Protein AF-A0A0F8ZYA2-F1 (afdb_monomer)

Mean predicted aligned error: 10.27 Å

Radius of gyration: 16.37 Å; Cα contacts (8 Å, |Δi|>4): 139; chains: 1; bounding box: 49×33×38 Å

Organism: NCBI:txid412755

Nearest PDB structures (foldseek):
  1u3e-assembly1_M  TM=6.344E-01  e=1.091E-02  Okubovirus SPO1
  1evw-assembly2_D  TM=4.865E-01  e=2.719E-02  Physarum polycephalum
  2o6m-assembly1_B  TM=5.039E-01  e=4.582E-02  Physarum polycephalum
  6ejt-assembly1_A  TM=4.603E-01  e=4.122E+00  Bacillus licheniformis

Solvent-accessible surface area (backbone atoms only — not comparable to full-atom values): 7249 Å² total; per-residue (Å²): 134,84,83,76,75,88,83,72,80,73,52,73,66,56,46,56,58,70,40,38,45,80,53,89,95,38,32,33,50,70,63,56,54,51,100,81,45,37,26,39,44,78,54,98,89,41,81,41,50,43,45,52,50,34,37,34,75,74,76,40,81,78,58,90,80,52,42,77,42,59,79,74,74,49,55,32,45,38,37,51,91,43,47,45,82,36,42,70,65,52,56,48,51,50,32,48,76,70,68,62,73,73,89,61,77,83,74,86,76,70,92,75,90,88,134

InterPro domains:
  IPR003615 HNH nuclease [PF13392] (49-91)
  IPR044925 His-Me finger superfamily [SSF54060] (26-100)

Secondary structure (DSSP, 8-state):
-----SSPPPPHHHHHHHTEEEETTEEEE-S-B-TTS-BEEEETTEEEEHHHHHHHHHH-PPPTT-EEEETT--TTB--GGGEEEE-HHHHHHHHHHTT--SSPPPP--------

pLDDT: mean 81.6, std 21.17, range [31.97, 98.31]

Foldseek 3Di:
DPPDPPDDDDDPVRVLVVQWDDDPPFTFGNDDDDPLQADWDDDPNDIDTSLQVLLCVPPNDQDPQWDWDACPPRRRTNPNVRIDIDHPVVVQVVCVVVVNNPPDDDPPDDDDDDD

Structure (mmCIF, N/CA/C/O backbone):
data_AF-A0A0F8ZYA2-F1
#
_entry.id   AF-A0A0F8ZYA2-F1
#
loop_
_atom_site.group_PDB
_atom_site.id
_atom_site.type_symbol
_atom_site.label_atom_id
_atom_site.label_alt_id
_atom_site.label_comp_id
_atom_site.label_asym_id
_atom_site.label_entity_id
_atom_site.label_seq_id
_atom_site.pdbx_PDB_ins_code
_atom_site.Cartn_x
_atom_site.Cartn_y
_atom_site.Cartn_z
_atom_site.occupancy
_atom_site.B_iso_or_equiv
_atom_site.auth_seq_id
_atom_site.auth_comp_id
_atom_site.auth_asym_id
_atom_site.auth_atom_id
_atom_site.pdbx_PDB_model_num
ATOM 1 N N . MET A 1 1 ? -2.965 17.716 23.599 1.00 36.09 1 MET A N 1
ATOM 2 C CA . MET A 1 1 ? -3.946 16.827 24.260 1.00 36.09 1 MET A CA 1
ATOM 3 C C . MET A 1 1 ? -4.878 16.276 23.188 1.00 36.09 1 MET A C 1
ATOM 5 O O . MET A 1 1 ? -5.817 16.954 22.807 1.00 36.09 1 MET A O 1
ATOM 9 N N . VAL A 1 2 ? -4.574 15.109 22.612 1.00 36.00 2 VAL A N 1
ATOM 10 C CA . VAL A 1 2 ? -5.485 14.461 21.650 1.00 36.00 2 VAL A CA 1
ATOM 11 C C . VAL A 1 2 ? -6.537 13.689 22.438 1.00 36.00 2 VAL A C 1
ATOM 13 O O . VAL A 1 2 ? -6.242 12.667 23.058 1.00 36.00 2 VAL A O 1
ATOM 16 N N . ILE A 1 3 ? -7.753 14.231 22.478 1.00 45.75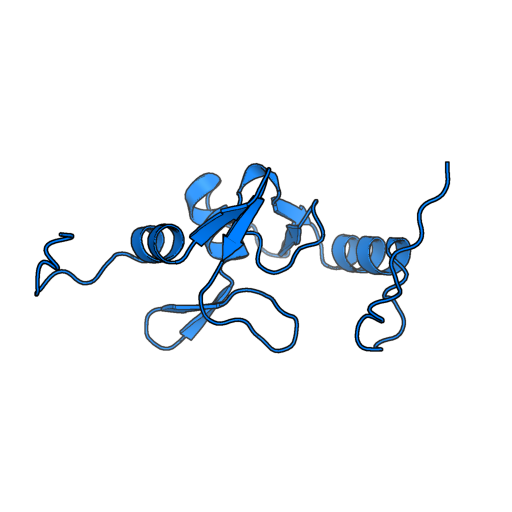 3 ILE A N 1
ATOM 17 C CA . ILE A 1 3 ? -8.912 13.592 23.099 1.00 45.75 3 ILE A CA 1
ATOM 18 C C . ILE A 1 3 ? -9.184 12.304 22.312 1.00 45.75 3 ILE A C 1
ATOM 20 O O . ILE A 1 3 ? -9.530 12.335 21.135 1.00 45.75 3 ILE A O 1
ATOM 24 N N . ARG A 1 4 ? -8.946 11.146 22.938 1.00 49.03 4 ARG A N 1
ATOM 25 C CA . ARG A 1 4 ? -9.293 9.840 22.367 1.00 49.03 4 ARG A CA 1
ATOM 26 C C . ARG A 1 4 ? -10.797 9.654 22.546 1.00 49.03 4 ARG A C 1
ATOM 28 O O . ARG A 1 4 ? -11.225 9.254 23.626 1.00 49.03 4 ARG A O 1
ATOM 35 N N . GLU A 1 5 ? -11.590 9.948 21.521 1.00 54.41 5 GLU A N 1
ATOM 36 C CA . GLU A 1 5 ? -13.012 9.587 21.503 1.00 54.41 5 GLU A CA 1
ATOM 37 C C . GLU A 1 5 ? -13.145 8.063 21.654 1.00 54.41 5 GLU A C 1
ATOM 39 O O . GLU A 1 5 ? -12.769 7.282 20.775 1.00 54.41 5 GLU A O 1
ATOM 44 N N . ARG A 1 6 ? -13.616 7.613 22.820 1.00 57.94 6 ARG A N 1
ATOM 45 C CA . ARG A 1 6 ? -13.914 6.201 23.072 1.00 57.94 6 ARG A CA 1
ATOM 46 C C . ARG A 1 6 ? -15.220 5.862 22.347 1.00 57.94 6 ARG A C 1
ATOM 48 O O . ARG A 1 6 ? -16.266 6.345 22.754 1.00 57.94 6 ARG A O 1
ATOM 55 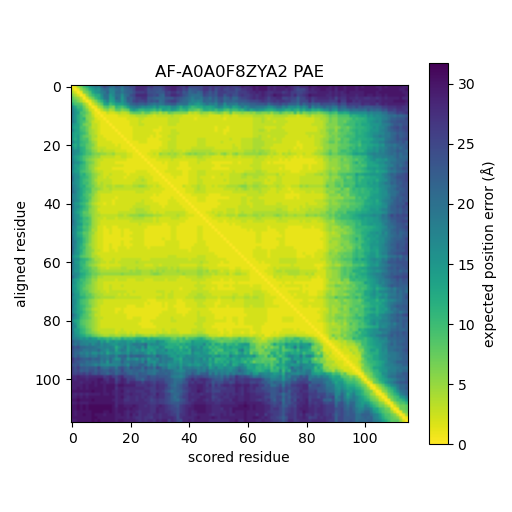N N . GLY A 1 7 ? -15.164 5.027 21.304 1.00 64.50 7 GLY A N 1
ATOM 56 C CA . GLY A 1 7 ? -16.366 4.406 20.722 1.00 64.50 7 GLY A CA 1
ATOM 57 C C . GLY A 1 7 ? -16.352 4.177 19.209 1.00 64.50 7 GLY A C 1
ATOM 58 O O . GLY A 1 7 ? -16.959 3.215 18.747 1.00 64.50 7 GLY A O 1
ATOM 59 N N . ARG A 1 8 ? -15.626 4.983 18.424 1.00 74.00 8 ARG A N 1
ATOM 60 C CA . ARG A 1 8 ? -15.555 4.801 16.963 1.00 74.00 8 ARG A CA 1
ATOM 61 C C . ARG A 1 8 ? -14.399 3.875 16.585 1.00 74.00 8 ARG A C 1
ATOM 63 O O . ARG A 1 8 ? -13.235 4.187 16.842 1.00 74.00 8 ARG A O 1
ATOM 70 N N . LYS A 1 9 ? -14.697 2.731 15.957 1.00 77.62 9 LYS A N 1
ATOM 71 C CA . LYS A 1 9 ? -13.663 1.935 15.277 1.00 77.62 9 LYS A CA 1
ATOM 72 C C . LYS A 1 9 ? -13.190 2.736 14.065 1.00 77.62 9 LYS A C 1
ATOM 74 O O . LYS A 1 9 ? -14.015 3.119 13.242 1.00 77.62 9 LYS A O 1
ATOM 79 N N . ARG A 1 10 ? -11.883 2.996 13.977 1.00 85.94 10 ARG A N 1
ATOM 80 C CA . ARG A 1 10 ? -11.292 3.637 12.795 1.00 85.94 10 ARG A CA 1
ATOM 81 C C . ARG A 1 10 ? -11.552 2.787 11.556 1.00 85.94 10 ARG A C 1
ATOM 83 O O . ARG A 1 10 ? -11.443 1.558 11.638 1.00 85.94 10 ARG A O 1
ATOM 90 N N . THR A 1 11 ? -11.834 3.433 10.430 1.00 93.94 11 THR A N 1
ATOM 91 C CA . THR A 1 11 ? -11.859 2.759 9.125 1.00 93.94 11 THR A CA 1
ATOM 92 C C . THR A 1 11 ? -10.466 2.218 8.783 1.00 93.94 11 THR A C 1
ATOM 94 O O . THR A 1 11 ? -9.471 2.533 9.441 1.00 93.94 11 THR A O 1
ATOM 97 N N . VAL A 1 12 ? -10.368 1.363 7.765 1.00 94.00 12 VAL A N 1
ATOM 98 C CA . VAL A 1 12 ? -9.067 0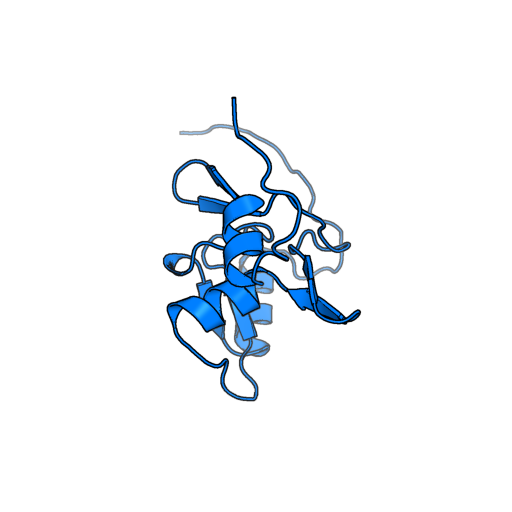.848 7.306 1.00 94.00 12 VAL A CA 1
ATOM 99 C C . VAL A 1 12 ? -8.174 1.987 6.810 1.00 94.00 12 VAL A C 1
ATOM 101 O O . VAL A 1 12 ? -7.015 2.060 7.210 1.00 94.00 12 VAL A O 1
ATOM 104 N N . GLU A 1 13 ? -8.726 2.901 6.018 1.00 94.81 13 GLU A N 1
ATOM 105 C CA . GLU A 1 13 ? -8.034 4.090 5.515 1.00 94.81 13 GLU A CA 1
ATOM 106 C C . GLU A 1 13 ? -7.537 4.988 6.658 1.00 94.81 13 GLU A C 1
ATOM 108 O O . GLU A 1 13 ? -6.358 5.331 6.729 1.00 94.81 13 GLU A O 1
ATOM 113 N N . GLU A 1 14 ? -8.385 5.271 7.650 1.00 94.50 14 GLU A N 1
ATOM 114 C CA . GLU A 1 14 ? -7.988 6.048 8.830 1.00 94.50 14 GLU A CA 1
ATOM 115 C C . GLU A 1 14 ? -6.856 5.377 9.611 1.00 94.50 14 GLU A C 1
ATOM 117 O O . GLU A 1 14 ? -6.004 6.056 10.183 1.00 94.50 14 GLU A O 1
ATOM 122 N N . ARG A 1 15 ? -6.830 4.041 9.656 1.00 94.94 15 ARG A N 1
ATOM 123 C CA . ARG A 1 15 ? -5.729 3.295 10.275 1.00 94.94 15 ARG A CA 1
ATOM 124 C C . ARG A 1 15 ? -4.451 3.400 9.447 1.00 94.94 15 ARG A C 1
ATOM 126 O O . ARG A 1 15 ? -3.395 3.543 10.057 1.00 94.94 15 ARG A O 1
ATOM 133 N N . LEU A 1 16 ? -4.532 3.349 8.114 1.00 95.06 16 LEU A N 1
ATOM 134 C CA . LEU A 1 16 ? -3.376 3.559 7.234 1.00 95.06 16 LEU A CA 1
ATOM 135 C C . LEU A 1 16 ? -2.728 4.914 7.505 1.00 95.06 16 LEU A C 1
ATOM 137 O O . LEU A 1 16 ? -1.536 4.966 7.785 1.00 95.06 16 LEU A O 1
ATOM 141 N N . HIS A 1 17 ? -3.520 5.985 7.533 1.00 93.56 17 HIS A N 1
ATOM 142 C CA . HIS A 1 17 ? -3.003 7.320 7.826 1.00 93.56 17 HIS A CA 1
ATOM 143 C C . HIS A 1 17 ? -2.494 7.458 9.263 1.00 93.56 17 HIS A C 1
ATOM 145 O O . HIS A 1 17 ? -1.439 8.040 9.490 1.00 93.56 17 HIS A O 1
ATOM 151 N N . TYR A 1 18 ? -3.213 6.905 10.244 1.00 95.06 18 TYR A N 1
ATOM 152 C CA . TYR A 1 18 ? -2.859 7.043 11.659 1.00 95.06 18 TYR A CA 1
ATOM 153 C C . TYR A 1 18 ? -1.511 6.404 12.020 1.00 95.06 18 TYR A C 1
ATOM 155 O O . TYR A 1 18 ? -0.806 6.912 12.889 1.00 95.06 18 TYR A O 1
ATOM 163 N N . TYR A 1 19 ? -1.162 5.283 11.386 1.00 95.81 19 TYR A N 1
ATOM 164 C CA . TYR A 1 19 ? 0.080 4.552 11.651 1.00 95.81 19 TYR A CA 1
ATOM 165 C C . TYR A 1 19 ? 1.197 4.875 10.659 1.00 95.81 19 TYR A C 1
ATOM 167 O O . TYR A 1 19 ? 2.189 4.146 10.616 1.00 95.81 19 TYR A O 1
ATOM 175 N N . SER A 1 20 ? 1.058 5.945 9.878 1.00 96.75 20 SER A N 1
ATOM 176 C CA . SER A 1 20 ? 2.070 6.344 8.914 1.00 96.75 20 SER A CA 1
ATOM 177 C C . SER A 1 20 ? 2.668 7.705 9.211 1.00 96.75 20 SER A C 1
ATOM 179 O O . SER A 1 20 ? 1.982 8.628 9.640 1.00 96.75 20 SER A O 1
ATOM 181 N N . LEU A 1 21 ? 3.971 7.818 8.966 1.00 96.44 21 LEU A N 1
ATOM 182 C CA . LEU A 1 21 ? 4.736 9.042 9.170 1.00 96.44 21 LEU A CA 1
ATOM 183 C C . LEU A 1 21 ? 5.381 9.481 7.850 1.00 96.44 21 LEU A C 1
ATOM 185 O O . LEU A 1 21 ? 5.941 8.636 7.141 1.00 96.44 21 LEU A O 1
ATOM 189 N N . PRO A 1 22 ? 5.321 10.778 7.497 1.00 97.25 22 PRO A N 1
ATOM 190 C CA . PRO A 1 22 ? 6.096 11.299 6.382 1.00 97.25 22 PRO A CA 1
ATOM 191 C C . PRO A 1 22 ? 7.591 11.241 6.726 1.00 97.25 22 PRO A C 1
ATOM 193 O O . PRO A 1 22 ? 8.006 11.660 7.807 1.00 97.25 22 PRO A O 1
ATOM 196 N N . MET A 1 23 ? 8.399 10.718 5.807 1.00 96.50 23 MET A N 1
ATOM 197 C CA . MET A 1 23 ? 9.854 10.640 5.933 1.00 96.50 23 MET A CA 1
ATOM 198 C C . MET A 1 23 ? 10.487 10.984 4.585 1.00 96.50 23 MET A C 1
ATOM 200 O O . MET A 1 23 ? 10.542 10.150 3.679 1.00 96.50 23 MET A O 1
ATOM 204 N N . GLY A 1 24 ? 10.927 12.236 4.442 1.00 95.88 24 GLY A N 1
ATOM 205 C CA . GLY A 1 24 ? 11.339 12.777 3.147 1.00 95.88 24 GLY A CA 1
ATOM 206 C C . GLY A 1 24 ? 10.187 12.709 2.143 1.00 95.88 24 GLY A C 1
ATOM 207 O O . GLY A 1 24 ? 9.069 13.120 2.449 1.00 95.88 24 GLY A O 1
ATOM 208 N N . GLU A 1 25 ? 10.444 12.138 0.967 1.00 96.31 25 GLU A N 1
ATOM 209 C CA . GLU A 1 25 ? 9.426 11.954 -0.072 1.00 96.31 25 GLU A CA 1
ATOM 210 C C . GLU A 1 25 ? 8.521 10.735 0.162 1.00 96.31 25 GLU A C 1
ATOM 212 O O . GLU A 1 25 ? 7.616 10.503 -0.633 1.00 96.31 25 GLU A O 1
ATOM 217 N N . HIS A 1 26 ? 8.732 9.949 1.225 1.00 97.56 26 HIS A N 1
ATOM 218 C CA . HIS A 1 26 ? 7.999 8.710 1.501 1.00 97.56 26 HIS A CA 1
ATOM 219 C C . HIS A 1 26 ? 6.918 8.893 2.567 1.00 97.56 26 HIS A C 1
ATOM 221 O O . HIS A 1 26 ? 7.057 9.679 3.502 1.00 97.56 26 HIS A O 1
ATOM 227 N N . LEU A 1 27 ? 5.872 8.070 2.482 1.00 98.12 27 LEU A N 1
ATOM 228 C CA . LEU A 1 27 ? 4.923 7.846 3.569 1.00 98.12 27 LEU A CA 1
ATOM 229 C C . LEU A 1 27 ? 5.192 6.461 4.159 1.00 98.12 27 LEU A C 1
ATOM 231 O O . LEU A 1 27 ? 4.902 5.454 3.515 1.00 98.12 27 LEU A O 1
ATOM 235 N N . MET A 1 28 ? 5.804 6.404 5.340 1.00 97.88 28 MET A N 1
ATOM 236 C CA . MET A 1 28 ? 6.293 5.161 5.937 1.00 97.88 28 MET A CA 1
ATOM 237 C C . MET A 1 28 ? 5.239 4.545 6.844 1.00 97.88 28 MET A C 1
ATOM 239 O O . MET A 1 28 ? 4.702 5.215 7.718 1.00 97.88 28 MET A O 1
ATOM 243 N N . TRP A 1 29 ? 4.944 3.264 6.656 1.00 97.69 29 TRP A N 1
ATOM 244 C CA . TRP A 1 29 ? 4.143 2.472 7.580 1.00 97.69 29 TRP A CA 1
ATOM 245 C C . TRP A 1 29 ? 4.949 2.135 8.837 1.00 97.69 29 TRP A C 1
ATOM 247 O O . TRP A 1 29 ? 5.998 1.498 8.758 1.00 97.69 29 TRP A O 1
ATOM 257 N N . CYS A 1 30 ? 4.429 2.528 9.998 1.00 96.88 30 CYS A N 1
ATOM 258 C CA . CYS A 1 30 ? 5.042 2.303 11.309 1.00 96.88 30 CYS A CA 1
ATOM 259 C C . CYS A 1 30 ? 4.291 1.254 12.150 1.00 96.88 30 CYS A C 1
ATOM 261 O O . CYS A 1 30 ? 4.548 1.116 13.346 1.00 96.88 30 CYS A O 1
ATOM 263 N N . GLY A 1 31 ? 3.333 0.537 11.554 1.00 95.06 31 GLY A N 1
ATOM 264 C CA . GLY A 1 31 ? 2.663 -0.597 12.189 1.00 95.06 31 GLY A CA 1
ATOM 265 C C . GLY A 1 31 ? 3.432 -1.913 12.016 1.00 95.06 31 GLY A C 1
ATOM 266 O O . GLY A 1 31 ? 4.632 -1.932 11.764 1.00 95.06 31 GLY A O 1
ATOM 267 N N . SER A 1 32 ? 2.727 -3.043 12.130 1.00 96.25 32 SER A N 1
ATOM 268 C CA . SER A 1 32 ? 3.327 -4.375 11.945 1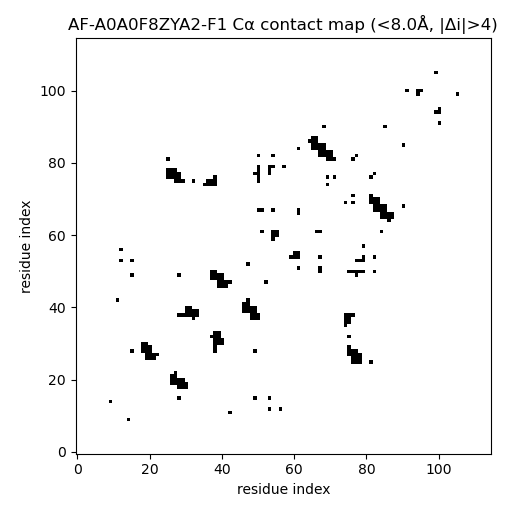.00 96.25 32 SER A CA 1
ATOM 269 C C . SER A 1 32 ? 3.808 -4.584 10.505 1.00 96.25 32 SER A C 1
ATOM 271 O O . SER A 1 32 ? 3.166 -4.126 9.561 1.00 96.25 32 SER A O 1
ATOM 273 N N . SER A 1 33 ? 4.904 -5.315 10.336 1.00 95.88 33 SER A N 1
ATOM 274 C CA . SER A 1 33 ? 5.424 -5.796 9.054 1.00 95.88 33 SER A CA 1
ATOM 275 C C . SER A 1 33 ? 5.579 -7.321 9.066 1.00 95.88 33 SER A C 1
ATOM 277 O O . SER A 1 33 ? 5.544 -7.950 10.127 1.00 95.88 33 SER A O 1
ATOM 279 N N . ASP A 1 34 ? 5.706 -7.925 7.884 1.00 93.19 34 ASP A N 1
ATOM 280 C CA . ASP A 1 34 ? 6.063 -9.339 7.740 1.00 93.19 34 ASP A CA 1
ATOM 281 C C . ASP A 1 34 ? 7.587 -9.570 7.786 1.00 93.19 34 ASP A C 1
ATOM 283 O O . ASP A 1 34 ? 8.377 -8.635 7.921 1.00 93.19 34 ASP A O 1
ATOM 287 N N . GLY A 1 35 ? 8.019 -10.828 7.630 1.00 91.69 35 GLY A 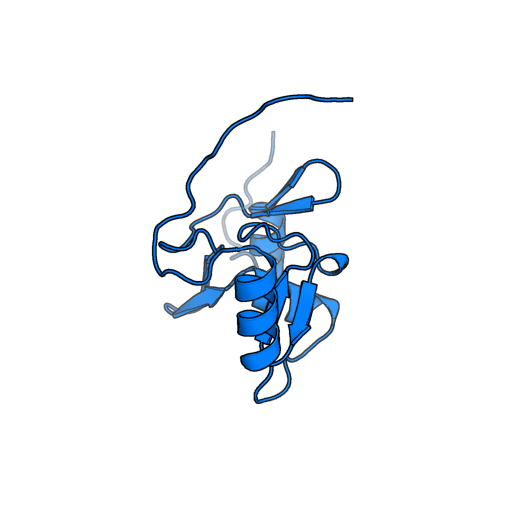N 1
ATOM 288 C CA . GLY A 1 35 ? 9.443 -11.191 7.596 1.00 91.69 35 GLY A CA 1
ATOM 289 C C . GLY A 1 35 ? 10.240 -10.605 6.419 1.00 91.69 35 GLY A C 1
ATOM 290 O O . GLY A 1 35 ? 11.466 -10.651 6.450 1.00 91.69 35 GLY A O 1
ATOM 291 N N . GLY A 1 36 ? 9.569 -10.051 5.403 1.00 89.06 36 GLY A N 1
ATOM 292 C CA . GLY A 1 36 ? 10.177 -9.329 4.282 1.00 89.06 36 GLY A CA 1
ATOM 293 C C . GLY A 1 36 ? 10.181 -7.807 4.463 1.00 89.06 36 GLY A C 1
ATOM 294 O O . GLY A 1 36 ? 10.600 -7.090 3.559 1.00 89.06 36 GLY A O 1
ATOM 295 N N . GLY A 1 37 ? 9.703 -7.299 5.604 1.00 94.00 37 GLY A N 1
ATOM 296 C CA . GLY A 1 37 ? 9.603 -5.867 5.887 1.00 94.00 37 GLY A CA 1
ATOM 297 C C . GLY A 1 37 ? 8.374 -5.185 5.278 1.00 94.00 37 GLY A C 1
ATOM 298 O O . GLY A 1 37 ? 8.195 -3.982 5.473 1.00 94.00 37 GLY A O 1
ATOM 299 N N . TYR A 1 38 ? 7.495 -5.915 4.585 1.00 95.69 38 TYR A N 1
ATOM 300 C CA . TYR A 1 38 ? 6.279 -5.341 4.014 1.00 95.69 38 TYR A CA 1
ATOM 301 C C . TYR A 1 38 ? 5.265 -5.061 5.112 1.00 95.69 38 TYR A C 1
ATOM 303 O O . TYR A 1 38 ? 4.875 -5.967 5.855 1.00 95.69 38 TYR A O 1
ATOM 311 N N . GLY A 1 39 ? 4.786 -3.818 5.164 1.00 97.19 39 GLY A N 1
ATOM 312 C CA . GLY A 1 39 ? 3.735 -3.420 6.092 1.00 97.19 39 GLY A CA 1
ATOM 313 C C . GLY A 1 39 ? 2.472 -4.274 5.946 1.00 97.19 39 GLY A C 1
ATOM 314 O O . GLY A 1 39 ? 2.058 -4.640 4.839 1.00 97.19 39 GLY A O 1
ATOM 315 N N . GLN A 1 40 ? 1.867 -4.602 7.082 1.00 97.69 40 GLN A N 1
ATOM 316 C CA . GLN A 1 40 ? 0.652 -5.398 7.168 1.00 97.69 40 GLN A CA 1
ATOM 317 C C . GLN A 1 40 ? -0.324 -4.829 8.196 1.00 97.69 40 GLN A C 1
ATOM 319 O O . GLN A 1 40 ? 0.059 -4.256 9.220 1.00 97.69 40 GLN A O 1
ATOM 324 N N . ILE A 1 41 ? -1.609 -5.004 7.914 1.00 95.94 41 ILE A N 1
ATOM 325 C CA . ILE A 1 41 ? -2.702 -4.544 8.755 1.00 95.94 41 ILE A CA 1
ATOM 326 C C . ILE A 1 41 ? -3.787 -5.615 8.821 1.00 95.94 41 ILE A C 1
ATOM 328 O O . ILE A 1 41 ? -4.192 -6.175 7.807 1.00 95.94 41 ILE A O 1
ATOM 332 N N . SER A 1 42 ? -4.277 -5.889 10.032 1.00 95.75 42 SER A N 1
ATOM 333 C CA . SER A 1 42 ? -5.359 -6.855 10.210 1.00 95.75 42 SER A CA 1
ATOM 334 C C . SER A 1 42 ? -6.721 -6.223 9.910 1.00 95.75 42 SER A C 1
ATOM 336 O O . SER A 1 42 ? -7.086 -5.211 10.524 1.00 95.75 42 SER A O 1
ATOM 338 N N . ILE A 1 43 ? -7.474 -6.822 8.992 1.00 94.12 43 ILE A N 1
ATOM 339 C CA . ILE A 1 43 ? -8.838 -6.454 8.602 1.00 94.12 43 ILE A CA 1
ATOM 340 C C . ILE A 1 43 ? -9.690 -7.713 8.745 1.00 94.12 43 ILE A C 1
ATOM 342 O O . ILE A 1 43 ? -9.391 -8.729 8.129 1.00 94.12 43 ILE A O 1
ATOM 346 N N . GLU A 1 44 ? -10.703 -7.673 9.615 1.00 91.81 44 GLU A N 1
ATOM 347 C CA . GLU A 1 44 ? -11.621 -8.807 9.843 1.00 91.81 44 GLU A CA 1
ATOM 348 C C . GLU A 1 44 ? -10.906 -10.149 10.118 1.00 91.81 44 GLU A C 1
ATOM 350 O O . GLU A 1 44 ? -11.331 -11.215 9.684 1.00 91.81 44 GLU A O 1
ATOM 355 N N . GLY A 1 45 ? -9.778 -10.098 10.838 1.00 92.19 45 GLY A N 1
ATOM 356 C CA . GLY A 1 45 ? -8.977 -11.279 11.181 1.00 92.19 45 GLY A CA 1
ATOM 357 C C . GLY A 1 45 ? -8.004 -11.746 10.091 1.00 92.19 45 GLY A C 1
ATOM 358 O O . GLY A 1 45 ? -7.207 -12.644 10.348 1.00 92.19 45 GLY A O 1
ATOM 359 N N . LYS A 1 46 ? -7.999 -11.119 8.911 1.00 93.94 46 LYS A N 1
ATOM 360 C CA . LYS A 1 46 ? -7.048 -11.391 7.821 1.00 93.94 46 LYS A CA 1
ATOM 361 C C . LYS A 1 46 ? -5.935 -10.351 7.800 1.00 93.94 46 LYS A C 1
ATOM 363 O O . LYS A 1 46 ? -6.170 -9.194 8.136 1.00 93.94 46 LYS A O 1
ATOM 368 N N . GLN A 1 47 ? -4.717 -10.764 7.451 1.00 95.56 47 GLN A N 1
ATOM 369 C CA . GLN A 1 47 ? -3.585 -9.850 7.294 1.00 95.56 47 GLN A CA 1
ATOM 370 C C . GLN A 1 47 ? -3.520 -9.357 5.854 1.00 95.56 47 GLN A C 1
ATOM 372 O O . GLN A 1 47 ? -3.280 -10.146 4.944 1.00 95.56 47 GLN A O 1
ATOM 377 N N . GLU A 1 48 ? -3.686 -8.054 5.672 1.00 96.75 48 GLU A N 1
ATOM 378 C CA . GLU A 1 48 ? -3.627 -7.401 4.369 1.00 96.75 48 GLU A CA 1
ATOM 379 C C . GLU A 1 48 ? -2.371 -6.544 4.244 1.00 96.75 48 GLU A C 1
ATOM 381 O O . GLU A 1 48 ? -1.868 -5.991 5.227 1.00 96.75 48 GLU A O 1
ATOM 386 N N . LYS A 1 49 ? -1.843 -6.427 3.022 1.00 97.69 49 LYS A N 1
ATOM 387 C CA . LYS A 1 49 ? -0.651 -5.618 2.748 1.00 97.69 49 LYS A CA 1
ATOM 388 C C . LYS A 1 49 ? -1.004 -4.143 2.662 1.00 97.69 49 LYS A C 1
ATOM 390 O O . LYS A 1 49 ? -1.849 -3.745 1.865 1.00 97.69 49 LYS A O 1
ATOM 395 N N . THR A 1 50 ? -0.298 -3.319 3.427 1.00 98.00 50 THR A N 1
ATOM 396 C CA . THR A 1 50 ? -0.614 -1.888 3.546 1.00 98.00 50 THR A CA 1
ATOM 397 C C . THR A 1 50 ? -0.389 -1.130 2.242 1.00 98.00 50 THR A C 1
ATOM 399 O O . THR A 1 50 ? -1.202 -0.283 1.898 1.00 98.00 50 THR A O 1
ATOM 402 N N . HIS A 1 51 ? 0.643 -1.481 1.469 1.00 97.44 51 HIS A N 1
ATOM 403 C CA . HIS A 1 51 ? 0.886 -0.886 0.150 1.00 97.44 51 HIS A CA 1
ATOM 404 C C . HIS A 1 51 ? -0.205 -1.247 -0.875 1.00 97.44 51 HIS A C 1
ATOM 406 O O . HIS A 1 51 ? -0.569 -0.412 -1.693 1.00 97.44 51 HIS A O 1
ATOM 412 N N . ARG A 1 52 ? -0.785 -2.457 -0.811 1.00 97.75 52 ARG A N 1
ATOM 413 C CA . ARG A 1 52 ? -1.910 -2.841 -1.685 1.00 97.75 52 ARG A CA 1
ATOM 414 C C . ARG A 1 52 ? -3.165 -2.048 -1.356 1.00 97.75 52 ARG A C 1
ATOM 416 O O . ARG A 1 52 ? -3.790 -1.513 -2.258 1.00 97.75 52 ARG A O 1
ATOM 423 N N . LEU A 1 53 ? -3.478 -1.919 -0.070 1.00 97.81 53 LEU A N 1
ATOM 424 C CA . LEU A 1 53 ? -4.612 -1.112 0.369 1.00 97.81 53 LEU A CA 1
ATOM 425 C C . LEU A 1 53 ? -4.425 0.363 0.003 1.00 97.81 53 LEU A C 1
ATOM 427 O O . LEU A 1 53 ? -5.358 0.995 -0.472 1.00 97.81 53 LEU A O 1
ATOM 431 N N . ALA A 1 54 ? -3.217 0.909 0.175 1.00 97.75 54 ALA A N 1
ATOM 432 C CA . ALA A 1 54 ? -2.914 2.284 -0.217 1.00 97.75 54 ALA A CA 1
ATOM 433 C C . ALA A 1 54 ? -3.110 2.519 -1.724 1.00 97.75 54 ALA A C 1
ATOM 435 O O . ALA A 1 54 ? -3.655 3.550 -2.110 1.00 97.75 54 ALA A O 1
ATOM 436 N N . TRP A 1 55 ? -2.730 1.548 -2.564 1.00 98.31 55 TRP A N 1
ATOM 437 C CA . TRP A 1 55 ? -3.064 1.567 -3.988 1.00 98.31 55 TRP A CA 1
ATOM 438 C C . TRP A 1 55 ? -4.579 1.573 -4.208 1.00 98.31 55 TRP A C 1
ATOM 440 O O . TRP A 1 55 ? -5.084 2.415 -4.942 1.00 98.31 55 TRP A O 1
ATOM 450 N N . GLU A 1 56 ? -5.309 0.664 -3.561 1.00 97.81 56 GLU A N 1
ATOM 451 C CA . GLU A 1 56 ? -6.755 0.527 -3.758 1.00 97.81 56 GLU A CA 1
ATOM 452 C C . GLU A 1 56 ? -7.543 1.772 -3.345 1.00 97.81 56 GLU A C 1
ATOM 454 O O . GLU A 1 56 ? -8.479 2.150 -4.047 1.00 97.81 56 GLU A O 1
ATOM 459 N N . PHE A 1 57 ? -7.137 2.453 -2.271 1.00 97.19 57 PHE A N 1
ATOM 460 C CA . PHE A 1 57 ? -7.748 3.720 -1.863 1.00 97.19 57 PHE A CA 1
ATOM 461 C C . PHE A 1 57 ? -7.432 4.875 -2.823 1.00 97.19 57 PHE A C 1
ATOM 463 O O . PHE A 1 57 ? -8.297 5.713 -3.062 1.00 97.19 57 PHE A O 1
ATOM 470 N N . ALA A 1 58 ? -6.222 4.928 -3.387 1.00 97.38 58 ALA A N 1
ATOM 471 C CA . ALA A 1 58 ? -5.802 6.031 -4.254 1.00 97.38 58 ALA A CA 1
ATOM 472 C C . ALA A 1 58 ? -6.244 5.870 -5.717 1.00 97.38 58 ALA A C 1
ATOM 474 O O . ALA A 1 58 ? -6.613 6.846 -6.368 1.00 97.38 58 ALA A O 1
ATOM 475 N N . TYR A 1 59 ? -6.182 4.646 -6.242 1.00 97.38 59 TYR A N 1
ATOM 476 C CA . TYR A 1 59 ? -6.320 4.356 -7.672 1.00 97.38 59 TYR A CA 1
ATOM 477 C C . TYR A 1 59 ? -7.411 3.329 -7.989 1.00 97.38 59 TYR A C 1
ATOM 479 O O . TYR A 1 59 ? -7.739 3.128 -9.158 1.00 97.38 59 TYR A O 1
ATOM 487 N N . GLY A 1 60 ? -7.993 2.690 -6.972 1.00 96.81 60 GLY A N 1
ATOM 488 C CA . GLY A 1 60 ? -9.023 1.673 -7.145 1.00 96.81 60 GLY A CA 1
ATOM 489 C C . GLY A 1 60 ? -8.475 0.245 -7.285 1.00 96.81 60 GLY A C 1
ATOM 490 O O . GLY A 1 60 ? -7.308 -0.027 -6.990 1.00 96.81 60 GLY A O 1
ATOM 491 N N . PRO A 1 61 ? -9.328 -0.709 -7.695 1.00 97.06 61 PRO A N 1
ATOM 492 C CA . PRO A 1 61 ? -9.059 -2.137 -7.555 1.00 97.06 61 PRO A CA 1
ATOM 493 C C . PRO A 1 61 ? -7.808 -2.585 -8.317 1.00 97.06 61 PRO A C 1
ATOM 495 O O . PRO A 1 61 ? -7.552 -2.157 -9.442 1.00 97.06 61 PRO A O 1
ATOM 498 N N . ILE A 1 62 ? -7.057 -3.512 -7.721 1.00 96.19 62 ILE A N 1
ATOM 499 C CA . ILE A 1 62 ? -5.901 -4.147 -8.362 1.00 96.19 62 ILE A CA 1
ATOM 500 C C . ILE A 1 62 ? -6.411 -5.164 -9.401 1.00 96.19 62 ILE A C 1
ATOM 502 O O . ILE A 1 62 ? -7.086 -6.124 -9.015 1.00 96.19 62 ILE A O 1
ATOM 506 N N . PRO A 1 63 ? -6.096 -5.014 -10.704 1.00 94.81 63 PRO A N 1
ATOM 507 C CA . PRO A 1 63 ? -6.525 -5.967 -11.724 1.00 94.81 63 PRO A CA 1
ATOM 508 C C . PRO A 1 63 ? -5.986 -7.379 -11.467 1.00 94.81 63 PRO A C 1
ATOM 510 O O . PRO A 1 63 ? -4.877 -7.565 -10.960 1.00 94.81 63 PRO A O 1
ATOM 513 N N . THR A 1 64 ? -6.758 -8.396 -11.855 1.00 91.69 64 THR A N 1
ATOM 514 C CA . THR A 1 64 ? -6.363 -9.800 -11.692 1.00 91.69 64 THR A CA 1
ATOM 515 C C . THR A 1 64 ? -5.026 -10.087 -12.378 1.00 91.69 64 THR A C 1
ATOM 517 O O . THR A 1 64 ? -4.805 -9.704 -13.523 1.00 91.69 64 THR A O 1
ATOM 520 N N . GLY A 1 65 ? -4.130 -10.783 -11.675 1.00 88.81 65 GLY A N 1
ATOM 521 C CA . GLY A 1 65 ? -2.800 -11.140 -12.182 1.00 88.81 65 GLY A CA 1
ATOM 522 C C . GLY A 1 65 ? -1.734 -10.053 -12.009 1.00 88.81 65 GLY A C 1
ATOM 523 O O . GLY A 1 65 ? -0.553 -10.343 -12.205 1.00 88.81 65 GLY A O 1
ATOM 524 N N . LEU A 1 66 ? -2.115 -8.843 -11.585 1.00 93.06 66 LEU A N 1
ATOM 525 C CA . LEU A 1 66 ? -1.178 -7.770 -11.263 1.00 93.06 66 LEU A CA 1
ATOM 526 C C . LEU A 1 66 ? -0.873 -7.710 -9.764 1.00 93.06 66 LEU A C 1
ATOM 528 O O . LEU A 1 66 ? -1.646 -8.146 -8.908 1.00 93.06 66 LEU A O 1
ATOM 532 N N . LYS A 1 67 ? 0.301 -7.166 -9.457 1.00 93.56 67 LYS A N 1
ATOM 533 C CA . LYS A 1 67 ? 0.800 -6.900 -8.112 1.00 93.56 67 LYS A CA 1
ATOM 534 C C . LYS A 1 67 ? 1.136 -5.424 -7.985 1.00 93.56 67 LYS A C 1
ATOM 536 O O . LYS A 1 67 ? 1.531 -4.795 -8.960 1.00 93.56 67 LYS A O 1
ATOM 541 N N . VAL A 1 68 ? 1.003 -4.906 -6.771 1.00 95.25 68 VAL A N 1
ATOM 542 C CA . VAL A 1 68 ? 1.463 -3.561 -6.427 1.00 95.25 68 VAL A CA 1
ATOM 543 C C . VAL A 1 68 ? 2.928 -3.660 -6.023 1.00 95.25 68 VAL A C 1
ATOM 545 O O . VAL A 1 68 ? 3.257 -4.408 -5.104 1.00 95.25 68 VAL A O 1
ATOM 548 N N . LEU A 1 69 ? 3.786 -2.937 -6.731 1.00 93.56 69 LEU A N 1
ATOM 549 C CA . LEU A 1 69 ? 5.237 -2.932 -6.573 1.00 93.56 69 LEU A CA 1
ATOM 550 C C . LEU A 1 69 ? 5.720 -1.533 -6.184 1.00 93.56 69 LEU A C 1
ATOM 552 O O . LEU A 1 69 ? 5.053 -0.538 -6.464 1.00 93.56 69 LEU A O 1
ATOM 556 N N . HIS A 1 70 ? 6.881 -1.458 -5.533 1.00 93.94 70 HIS A N 1
ATOM 557 C CA . HIS A 1 70 ? 7.477 -0.203 -5.074 1.00 93.94 70 HIS A CA 1
ATOM 558 C C . HIS A 1 70 ? 8.516 0.310 -6.068 1.00 93.94 70 HIS A C 1
ATOM 560 O O . HIS A 1 70 ? 9.546 -0.332 -6.249 1.00 93.94 70 HIS A O 1
ATOM 566 N N . LEU A 1 71 ? 8.316 1.518 -6.601 1.00 92.88 71 LEU A N 1
ATOM 567 C CA . LEU A 1 71 ? 9.350 2.250 -7.353 1.00 92.88 71 LEU A CA 1
ATOM 568 C C . LEU A 1 71 ? 10.555 2.604 -6.470 1.00 92.88 71 LEU A C 1
ATOM 570 O O . LEU A 1 71 ? 11.680 2.704 -6.940 1.00 92.88 71 LEU A O 1
ATOM 574 N N . CYS A 1 72 ? 10.313 2.809 -5.173 1.00 93.44 72 CYS A N 1
ATOM 575 C CA . CYS A 1 72 ? 11.335 3.222 -4.214 1.00 93.44 72 CYS A CA 1
ATOM 576 C C . CYS A 1 72 ? 12.094 2.065 -3.551 1.00 93.44 72 CYS A C 1
ATOM 578 O O . CYS A 1 72 ? 12.999 2.322 -2.764 1.00 93.44 72 CYS A O 1
ATOM 580 N N . HIS A 1 73 ? 11.700 0.810 -3.794 1.00 89.88 73 HIS A N 1
ATOM 581 C CA . HIS A 1 73 ? 12.277 -0.382 -3.153 1.00 89.88 73 HIS A CA 1
ATOM 582 C C . HIS A 1 73 ? 12.303 -0.354 -1.609 1.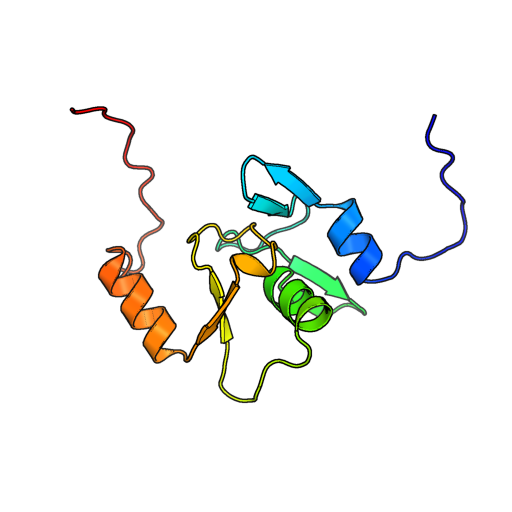00 89.88 73 HIS A C 1
ATOM 584 O O . HIS A 1 73 ? 13.095 -1.057 -0.985 1.00 89.88 73 HIS A O 1
ATOM 590 N N . LEU A 1 74 ? 11.415 0.425 -0.980 1.00 93.50 74 LEU A N 1
ATOM 591 C CA . LEU A 1 74 ? 11.244 0.488 0.472 1.00 93.50 74 LEU A CA 1
ATOM 592 C C . LEU A 1 74 ? 9.939 -0.220 0.871 1.00 93.50 74 LEU A C 1
ATOM 594 O O . LEU A 1 74 ? 8.873 0.391 0.766 1.00 93.50 74 LEU A O 1
ATOM 598 N N . PRO A 1 75 ? 9.991 -1.471 1.373 1.00 95.38 75 PRO A N 1
ATOM 599 C CA . PRO A 1 75 ? 8.796 -2.258 1.699 1.00 95.38 75 PRO A CA 1
ATOM 600 C C . PRO A 1 75 ? 7.772 -1.588 2.641 1.00 95.38 75 PRO A C 1
ATOM 602 O O . PRO A 1 75 ? 6.572 -1.833 2.472 1.00 95.38 75 PRO A O 1
ATOM 605 N N . PRO A 1 76 ? 8.170 -0.736 3.614 1.00 96.94 76 PRO A N 1
ATOM 606 C CA . PRO A 1 76 ? 7.215 -0.024 4.464 1.00 96.94 76 PRO A CA 1
ATOM 607 C C . PRO A 1 76 ? 6.583 1.211 3.809 1.00 96.94 76 PRO A C 1
ATOM 609 O O . PRO A 1 76 ? 5.676 1.793 4.398 1.00 96.94 76 PRO A O 1
ATOM 612 N N . CYS A 1 77 ? 7.045 1.665 2.642 1.00 98.12 77 CYS A N 1
ATOM 613 C CA . CYS A 1 77 ? 6.477 2.845 1.997 1.00 98.12 77 CYS A CA 1
ATOM 614 C C . CYS A 1 77 ? 5.069 2.536 1.461 1.00 98.12 77 CYS A C 1
ATOM 616 O O . CYS A 1 77 ? 4.861 1.543 0.766 1.00 98.12 77 CYS A O 1
ATOM 618 N N . ILE A 1 78 ? 4.096 3.389 1.779 1.00 97.94 78 ILE A N 1
ATOM 619 C CA . ILE A 1 78 ? 2.704 3.276 1.317 1.00 97.94 78 ILE A CA 1
ATOM 620 C C . ILE A 1 78 ? 2.256 4.497 0.507 1.00 97.94 78 ILE A C 1
ATOM 622 O O . ILE A 1 78 ? 1.068 4.672 0.254 1.00 97.94 78 ILE A O 1
ATOM 626 N N . LYS A 1 79 ? 3.187 5.378 0.128 1.00 97.69 79 LYS A N 1
ATOM 627 C CA . LYS A 1 79 ? 2.863 6.556 -0.678 1.00 97.69 79 LYS A CA 1
ATOM 628 C C . LYS A 1 79 ? 2.419 6.106 -2.066 1.00 97.69 79 LYS A C 1
ATOM 630 O O . LYS A 1 79 ? 3.209 5.485 -2.767 1.00 97.69 79 LYS A O 1
ATOM 635 N N . ALA A 1 80 ? 1.192 6.446 -2.451 1.00 97.19 80 ALA A N 1
ATOM 636 C CA . ALA A 1 80 ? 0.568 5.982 -3.689 1.00 97.19 80 ALA A CA 1
ATOM 637 C C . ALA A 1 80 ? 1.430 6.254 -4.938 1.00 97.19 80 ALA A C 1
ATOM 639 O O . ALA A 1 80 ? 1.650 5.354 -5.737 1.00 97.19 80 ALA A O 1
ATOM 640 N N . GLU A 1 81 ? 2.028 7.443 -5.030 1.00 97.56 81 GLU A N 1
ATOM 641 C CA . GLU A 1 81 ? 2.916 7.855 -6.133 1.00 97.56 81 GLU A CA 1
ATOM 642 C C . GLU A 1 81 ? 4.191 7.005 -6.265 1.00 97.56 81 GLU A C 1
ATOM 644 O O . GLU A 1 81 ? 4.840 7.014 -7.306 1.00 97.56 81 GLU A O 1
ATOM 649 N N . HIS A 1 82 ? 4.585 6.289 -5.209 1.00 96.88 82 HIS A N 1
ATOM 650 C CA . HIS A 1 82 ? 5.748 5.397 -5.214 1.00 96.88 82 HIS A CA 1
ATOM 651 C C . HIS A 1 82 ? 5.367 3.940 -5.500 1.00 96.88 82 HIS A C 1
ATOM 653 O O . HIS A 1 82 ? 6.221 3.052 -5.402 1.00 96.88 82 HIS A O 1
ATOM 659 N N . LEU A 1 83 ? 4.097 3.686 -5.811 1.00 96.81 83 LEU A N 1
ATOM 660 C CA . LEU A 1 83 ? 3.556 2.374 -6.117 1.00 96.81 83 LEU A CA 1
ATOM 661 C C . LEU A 1 83 ? 3.182 2.294 -7.594 1.00 96.81 83 LEU A C 1
ATOM 663 O O . LEU A 1 83 ? 2.799 3.285 -8.210 1.00 96.81 83 LEU A O 1
ATOM 667 N N . TYR A 1 84 ? 3.264 1.095 -8.158 1.00 95.75 84 TYR A N 1
ATOM 668 C CA . TYR A 1 84 ? 2.832 0.829 -9.525 1.00 95.75 84 TYR A CA 1
ATOM 669 C C . TYR A 1 84 ? 2.302 -0.599 -9.671 1.00 95.75 84 TYR A C 1
ATOM 671 O O . TYR A 1 84 ? 2.607 -1.474 -8.858 1.00 95.75 84 TYR A O 1
ATOM 679 N N . LEU A 1 85 ? 1.497 -0.845 -10.707 1.00 95.38 85 LEU A N 1
ATOM 680 C CA . LEU A 1 85 ? 1.038 -2.190 -11.049 1.00 95.38 85 LEU A CA 1
ATOM 681 C C . LEU A 1 85 ? 2.037 -2.873 -11.977 1.00 95.38 85 LEU A C 1
ATOM 683 O O . LEU A 1 85 ? 2.368 -2.349 -13.038 1.00 95.38 85 LEU A O 1
ATOM 687 N N . GLY A 1 86 ? 2.461 -4.074 -11.604 1.00 90.38 86 GLY A N 1
ATOM 688 C CA . GLY A 1 86 ? 3.342 -4.907 -12.409 1.00 90.38 86 GLY A CA 1
ATOM 689 C C . GLY A 1 86 ? 2.940 -6.373 -12.367 1.00 90.38 86 GLY A C 1
ATOM 690 O O . GLY A 1 86 ? 2.136 -6.813 -11.543 1.00 90.38 86 GLY A O 1
ATOM 691 N N . THR A 1 87 ? 3.510 -7.154 -13.271 1.00 86.12 87 THR A N 1
ATOM 692 C CA . THR A 1 87 ? 3.387 -8.613 -13.257 1.00 86.12 87 THR A CA 1
ATOM 693 C C . THR A 1 87 ? 4.419 -9.236 -12.314 1.00 86.12 87 THR A C 1
ATOM 695 O O . THR A 1 87 ? 5.394 -8.600 -11.910 1.00 86.12 87 THR A O 1
ATOM 698 N N . GLN A 1 88 ? 4.254 -10.524 -11.994 1.00 73.44 88 GLN A N 1
ATOM 699 C CA . GLN A 1 88 ? 5.295 -11.279 -11.287 1.00 73.44 88 GLN A CA 1
ATOM 700 C C . GLN A 1 88 ? 6.635 -11.259 -12.043 1.00 73.44 88 GLN A C 1
ATOM 702 O O . GLN A 1 88 ? 7.677 -11.233 -11.394 1.00 73.44 88 GLN A O 1
ATOM 707 N N . ALA A 1 89 ? 6.610 -11.242 -13.381 1.00 71.31 89 ALA A N 1
ATOM 708 C CA . ALA A 1 89 ? 7.816 -11.118 -14.195 1.00 71.31 89 ALA A CA 1
ATOM 709 C C . ALA A 1 89 ? 8.507 -9.767 -13.960 1.00 71.31 89 ALA A C 1
ATOM 711 O O . ALA A 1 89 ? 9.702 -9.749 -13.697 1.00 71.31 89 ALA A O 1
ATOM 712 N N . ASN A 1 90 ? 7.751 -8.661 -13.907 1.00 66.56 90 ASN A N 1
ATOM 713 C CA . ASN A 1 90 ? 8.319 -7.344 -13.590 1.00 66.56 90 ASN A CA 1
ATOM 714 C C . ASN A 1 90 ? 8.967 -7.310 -12.198 1.00 66.56 90 ASN A C 1
ATOM 716 O O . ASN A 1 90 ? 10.059 -6.779 -12.044 1.00 66.56 90 ASN A O 1
ATOM 720 N N . ASN A 1 91 ? 8.347 -7.946 -11.198 1.00 66.56 91 ASN A N 1
ATOM 721 C CA . ASN A 1 91 ? 8.931 -8.038 -9.857 1.00 66.56 91 ASN A CA 1
ATOM 722 C C . ASN A 1 91 ? 10.237 -8.853 -9.825 1.00 66.56 91 ASN A C 1
ATOM 724 O O . ASN A 1 91 ? 11.140 -8.548 -9.051 1.00 6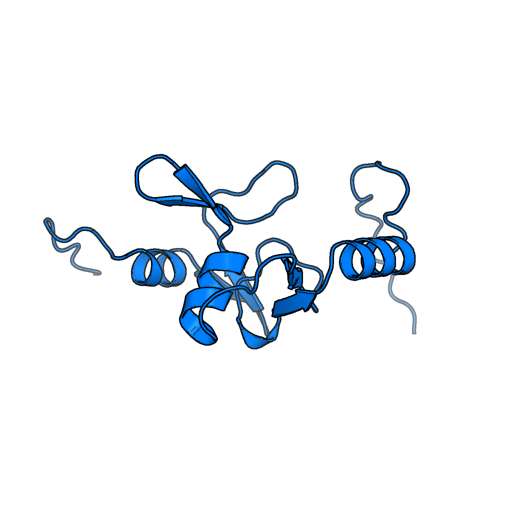6.56 91 ASN A O 1
ATOM 728 N N . VAL A 1 92 ? 10.329 -9.921 -10.625 1.00 67.12 92 VAL A N 1
ATOM 729 C CA . VAL A 1 92 ? 11.554 -10.729 -10.734 1.00 67.12 92 VAL A CA 1
ATOM 730 C C . VAL A 1 92 ? 12.640 -9.951 -11.472 1.00 67.12 92 VAL A C 1
ATOM 732 O O . VAL A 1 92 ? 13.773 -9.932 -11.001 1.00 67.12 92 VAL A O 1
ATOM 735 N N . ASP A 1 93 ? 12.298 -9.258 -12.557 1.00 62.56 93 ASP A N 1
ATOM 736 C CA . ASP A 1 93 ? 13.237 -8.417 -13.301 1.00 62.56 93 ASP A CA 1
ATOM 737 C C . ASP A 1 93 ? 13.807 -7.292 -12.427 1.00 62.56 93 ASP A C 1
ATOM 739 O O . ASP A 1 93 ? 15.020 -7.079 -12.427 1.00 62.56 93 ASP A O 1
ATOM 743 N N . ASP A 1 94 ? 12.976 -6.625 -11.621 1.00 62.50 94 ASP A N 1
ATOM 744 C CA . ASP A 1 94 ? 13.425 -5.613 -10.657 1.00 62.50 94 ASP A CA 1
ATOM 745 C C . ASP A 1 94 ? 14.346 -6.217 -9.589 1.00 62.50 94 ASP A C 1
ATOM 747 O O . ASP A 1 94 ? 15.393 -5.649 -9.277 1.00 62.50 94 ASP A O 1
ATOM 751 N N . ALA A 1 95 ? 14.015 -7.400 -9.060 1.00 60.59 95 ALA A N 1
ATOM 752 C CA . ALA A 1 95 ? 14.865 -8.095 -8.095 1.00 60.59 95 ALA A CA 1
ATOM 753 C C . ALA A 1 95 ? 16.211 -8.526 -8.706 1.00 60.59 95 ALA A C 1
ATOM 755 O O . ALA A 1 95 ? 17.242 -8.458 -8.033 1.00 60.59 95 ALA A O 1
ATOM 756 N N . ILE A 1 96 ? 16.228 -8.932 -9.980 1.00 65.31 96 ILE A N 1
ATOM 757 C CA . ILE A 1 96 ? 17.456 -9.251 -10.718 1.00 65.31 96 ILE A CA 1
ATOM 758 C C . ILE A 1 96 ? 18.295 -7.986 -10.906 1.00 65.31 96 ILE A C 1
ATOM 760 O O . ILE A 1 96 ? 19.473 -7.996 -10.547 1.00 65.31 96 ILE A O 1
ATOM 764 N N . ARG A 1 97 ? 17.688 -6.893 -11.390 1.00 62.44 97 ARG A N 1
ATOM 765 C CA . ARG A 1 97 ? 18.344 -5.587 -11.584 1.00 62.44 97 ARG A CA 1
ATOM 766 C C . ARG A 1 97 ? 18.919 -5.027 -10.285 1.00 62.44 97 ARG A C 1
ATOM 768 O O . ARG A 1 97 ? 20.004 -4.458 -10.302 1.00 62.44 97 ARG A O 1
ATOM 775 N N . ALA A 1 98 ? 18.229 -5.235 -9.166 1.00 60.97 98 ALA A N 1
ATOM 776 C CA . ALA A 1 98 ? 18.666 -4.823 -7.836 1.00 60.97 98 ALA A CA 1
ATOM 777 C C . ALA A 1 98 ? 19.719 -5.756 -7.199 1.00 60.97 98 ALA A C 1
ATOM 779 O O . ALA A 1 98 ? 20.136 -5.512 -6.071 1.00 60.97 98 ALA A O 1
ATOM 780 N N . GLY A 1 99 ? 20.140 -6.837 -7.871 1.00 59.41 99 GLY A N 1
ATOM 781 C CA . GLY A 1 99 ? 21.128 -7.780 -7.330 1.00 59.41 99 GLY A CA 1
ATOM 782 C C . GLY A 1 99 ? 20.583 -8.775 -6.291 1.00 59.41 99 GLY A C 1
ATOM 783 O O . GLY A 1 99 ? 21.347 -9.536 -5.708 1.00 59.41 99 GLY A O 1
ATOM 784 N N . ASN A 1 100 ? 19.266 -8.819 -6.073 1.00 57.19 100 ASN A N 1
ATOM 785 C CA . ASN A 1 100 ? 18.604 -9.557 -4.985 1.00 57.19 100 ASN A CA 1
ATOM 786 C C . ASN A 1 100 ? 18.149 -10.981 -5.372 1.00 57.19 100 ASN A C 1
ATOM 788 O O . ASN A 1 100 ? 17.277 -11.569 -4.735 1.00 57.19 100 ASN A O 1
ATOM 792 N N . HIS A 1 101 ? 18.724 -11.558 -6.425 1.00 49.41 101 HIS A N 1
ATOM 793 C CA . HIS A 1 101 ? 18.260 -12.797 -7.063 1.00 49.41 101 HIS A CA 1
ATOM 794 C C . HIS A 1 101 ? 18.702 -14.100 -6.364 1.00 49.41 101 HIS A C 1
ATOM 796 O O . HIS A 1 101 ? 18.323 -15.183 -6.801 1.00 49.41 101 HIS A O 1
ATOM 802 N N . LEU A 1 102 ? 19.462 -14.027 -5.266 1.00 45.59 102 LEU A N 1
ATOM 803 C CA . LEU A 1 102 ? 20.066 -15.200 -4.619 1.00 45.59 102 LEU A CA 1
ATOM 804 C C . LEU A 1 102 ? 19.504 -15.530 -3.231 1.00 45.59 102 LEU A C 1
ATOM 806 O O . LEU A 1 102 ? 20.264 -15.983 -2.391 1.00 45.59 102 LEU A O 1
ATOM 810 N N . GLY A 1 103 ? 18.215 -15.309 -2.938 1.00 45.59 103 GLY A N 1
ATOM 811 C CA . GLY A 1 103 ? 17.547 -15.870 -1.739 1.00 45.59 103 GLY A CA 1
ATOM 812 C C . GLY A 1 103 ? 18.192 -15.582 -0.366 1.00 45.59 103 GLY A C 1
ATOM 813 O O . GLY A 1 103 ? 17.767 -16.132 0.649 1.00 45.59 103 GLY A O 1
ATOM 814 N N . GLY A 1 104 ? 19.218 -14.736 -0.318 1.00 39.06 104 GLY A N 1
ATOM 815 C CA . GLY A 1 104 ? 19.931 -14.317 0.869 1.00 39.06 104 GLY A CA 1
ATOM 816 C C . GLY A 1 104 ? 19.281 -13.054 1.396 1.00 39.06 104 GLY A C 1
ATOM 817 O O . GLY A 1 104 ? 18.884 -12.183 0.622 1.00 39.06 104 GLY A O 1
ATOM 818 N N . ARG A 1 105 ? 19.151 -12.958 2.722 1.00 43.03 105 ARG A N 1
ATOM 819 C CA . ARG A 1 105 ? 18.735 -11.712 3.381 1.00 43.03 105 ARG A CA 1
ATOM 820 C C . ARG A 1 105 ? 19.553 -10.549 2.806 1.00 43.03 105 ARG A C 1
ATOM 822 O O . ARG A 1 105 ?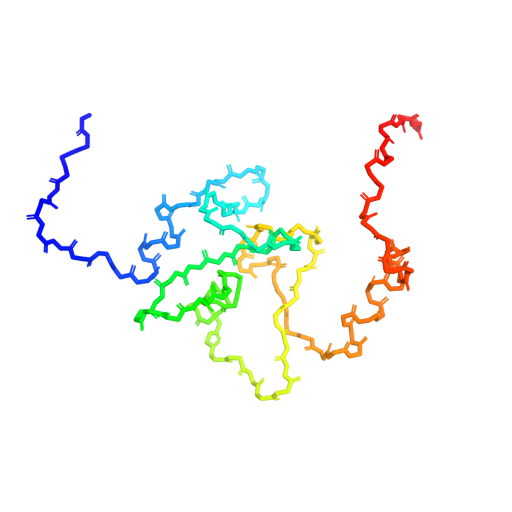 20.752 -10.742 2.590 1.00 43.03 105 ARG A O 1
ATOM 829 N N . PRO A 1 106 ? 18.950 -9.370 2.589 1.00 44.50 106 PRO A N 1
ATOM 830 C CA . PRO A 1 106 ? 19.692 -8.227 2.087 1.00 44.50 106 PRO A CA 1
ATOM 831 C C . PRO A 1 106 ? 20.873 -7.959 3.021 1.00 44.50 106 PRO A C 1
ATOM 833 O O . PRO A 1 106 ? 20.705 -7.776 4.229 1.00 44.50 106 PRO A O 1
ATOM 836 N N . SER A 1 107 ? 22.079 -7.997 2.459 1.00 42.81 107 SER A N 1
ATOM 837 C CA . SER A 1 107 ? 23.264 -7.485 3.127 1.00 42.81 107 SER A CA 1
ATOM 838 C C . SER A 1 107 ? 23.079 -5.980 3.251 1.00 42.81 107 SER A C 1
ATOM 840 O O . SER A 1 107 ? 23.002 -5.278 2.244 1.00 42.81 107 SER A O 1
ATOM 842 N N . ILE A 1 108 ? 23.013 -5.481 4.482 1.00 48.16 108 ILE A N 1
ATOM 843 C CA . ILE A 1 108 ? 23.274 -4.075 4.786 1.00 48.16 108 ILE A CA 1
ATOM 844 C C . ILE A 1 108 ? 24.766 -3.774 4.536 1.00 48.16 108 ILE A C 1
ATOM 846 O O . ILE A 1 108 ? 25.523 -3.502 5.459 1.00 48.16 108 ILE A O 1
ATOM 850 N N . ALA A 1 109 ? 25.214 -3.865 3.285 1.00 42.41 109 ALA A N 1
ATOM 851 C CA . ALA A 1 109 ? 26.431 -3.203 2.838 1.00 42.41 109 ALA A CA 1
ATOM 852 C C . ALA A 1 109 ? 26.002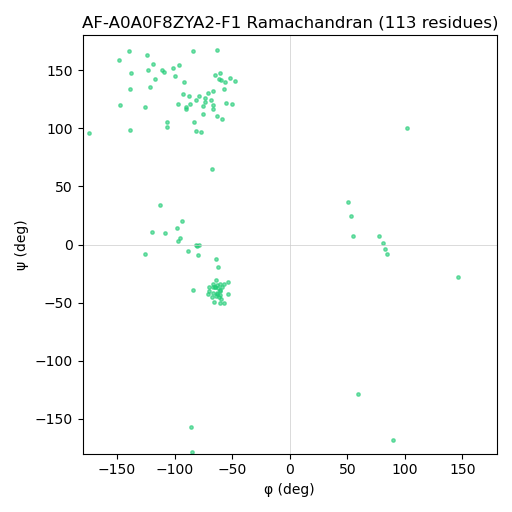 -1.759 2.551 1.00 42.41 109 ALA A C 1
ATOM 854 O O . ALA A 1 109 ? 25.285 -1.492 1.597 1.00 42.41 109 ALA A O 1
ATOM 855 N N . GLY A 1 110 ? 26.202 -0.827 3.472 1.00 38.53 110 GLY A N 1
ATOM 856 C CA . GLY A 1 110 ? 27.530 -0.345 3.803 1.00 38.53 110 GLY A CA 1
ATOM 857 C C . GLY A 1 110 ? 27.669 1.001 3.106 1.00 38.53 110 GLY A C 1
ATOM 858 O O . GLY A 1 110 ? 27.870 1.073 1.900 1.00 38.53 110 GLY A O 1
ATOM 859 N N . THR A 1 111 ? 27.477 2.066 3.875 1.00 43.41 111 THR A N 1
ATOM 860 C CA . THR A 1 111 ? 27.870 3.428 3.526 1.00 43.41 111 THR A CA 1
ATOM 861 C C . THR A 1 111 ? 29.327 3.446 3.071 1.00 43.41 111 THR A C 1
ATOM 863 O O . THR A 1 111 ? 30.202 3.131 3.873 1.00 43.41 111 THR A O 1
ATOM 866 N N . THR A 1 112 ? 29.593 3.891 1.846 1.00 37.00 112 THR A N 1
ATOM 867 C CA . THR A 1 112 ? 30.817 4.643 1.546 1.00 37.00 112 THR A CA 1
ATOM 868 C C . THR A 1 112 ? 30.530 5.644 0.443 1.00 37.00 112 THR A C 1
ATOM 870 O O . THR A 1 112 ? 30.098 5.291 -0.652 1.00 37.00 112 THR A O 1
ATOM 873 N N . GLU A 1 113 ? 30.748 6.904 0.795 1.00 36.84 113 GLU A N 1
ATOM 874 C CA . GLU A 1 113 ? 30.852 8.054 -0.090 1.00 36.84 113 GLU A CA 1
ATOM 875 C C . GLU A 1 113 ? 31.863 7.789 -1.214 1.00 36.84 113 GLU A C 1
ATOM 877 O O . GLU A 1 113 ? 32.901 7.176 -0.967 1.00 36.84 113 GLU A O 1
ATOM 882 N N . ALA A 1 114 ? 31.583 8.294 -2.419 1.00 31.97 114 ALA A N 1
ATOM 883 C CA . ALA A 1 114 ? 32.598 8.766 -3.365 1.00 31.97 114 ALA A CA 1
ATOM 884 C C . ALA A 1 114 ? 31.926 9.404 -4.593 1.00 31.97 114 ALA A C 1
ATOM 886 O O . ALA A 1 114 ? 31.592 8.705 -5.551 1.00 31.97 114 ALA A O 1
ATOM 887 N N . ARG A 1 115 ? 31.786 10.734 -4.592 1.00 37.22 115 ARG A N 1
ATOM 888 C CA . ARG A 1 115 ? 32.501 11.579 -5.557 1.00 37.22 115 ARG A CA 1
ATOM 889 C C . ARG A 1 115 ? 32.539 13.033 -5.110 1.00 37.22 115 ARG A C 1
ATOM 891 O O . ARG A 1 115 ? 31.500 13.509 -4.611 1.00 37.22 115 ARG A O 1
#

Sequence (115 aa):
MVIRERGRKRTVEERLHYYSLPMGEHLMWCGSSDGGGYGQISIEGKQEKTHRLAWEFAYGPIPTGLKVLHLCHLPPCIKAEHLYLGTQANNVDDAIRAGNHLGGRPSIAGTTEAR